Protein AF-A0A948C4W7-F1 (afdb_monomer_lite)

pLDDT: mean 92.1, std 6.58, range [47.66, 96.62]

Sequence (92 aa):
MVPNPVHESSVLLSKLFDLNNRITIPYFYYNVEEIHTDVIVKNRRMKIDFEKIKTDFGFKTILQDKEYDYLTQTGLMPTIQVTGIHSGHTGE

Secondary structure (DSSP, 8-state):
-PPPHHHHHHHHHHTTB-TTS-B-STTTTTTPPPPPHHHHHHHHHS---HHHHHHHHT-S-----TTS-HHHHHHHS----------S----

Structure (mmCIF, N/CA/C/O backbone):
data_AF-A0A948C4W7-F1
#
_entry.id   AF-A0A948C4W7-F1
#
loop_
_atom_site.group_PDB
_atom_site.id
_atom_site.type_symbol
_atom_site.label_atom_id
_atom_site.label_alt_id
_atom_site.label_comp_id
_atom_site.label_asym_id
_atom_site.label_entity_id
_atom_site.label_seq_id
_atom_site.pdbx_PDB_ins_code
_atom_site.Cartn_x
_atom_site.Cartn_y
_atom_site.Cartn_z
_atom_site.occupancy
_atom_site.B_iso_or_equiv
_atom_site.auth_seq_id
_atom_site.auth_comp_id
_atom_site.auth_asym_id
_atom_site.auth_atom_id
_atom_site.pdbx_PDB_model_num
ATOM 1 N N . MET A 1 1 ? -22.832 -12.617 22.094 1.00 62.22 1 MET A N 1
ATOM 2 C CA . MET A 1 1 ? -21.844 -11.514 22.076 1.00 62.22 1 MET A CA 1
ATOM 3 C C . MET A 1 1 ? -22.309 -10.512 21.031 1.00 62.22 1 MET A C 1
ATOM 5 O O . MET A 1 1 ? -22.732 -10.955 19.973 1.00 62.22 1 MET A O 1
ATOM 9 N N . VAL A 1 2 ? -22.324 -9.212 21.335 1.00 79.56 2 VAL A N 1
ATOM 10 C CA . VAL A 1 2 ? -22.686 -8.161 20.363 1.00 79.56 2 VAL A CA 1
ATOM 11 C C . VAL A 1 2 ? -21.414 -7.769 19.597 1.00 79.56 2 VAL A C 1
ATOM 13 O O . VAL A 1 2 ? -20.398 -7.544 20.259 1.00 79.56 2 VAL A O 1
ATOM 16 N N . PRO A 1 3 ? -21.418 -7.725 18.250 1.00 86.88 3 PRO A N 1
ATOM 17 C CA . PRO A 1 3 ? -20.226 -7.381 17.481 1.00 86.88 3 PRO A CA 1
ATOM 18 C C . PRO A 1 3 ? -19.816 -5.930 17.749 1.00 86.88 3 PRO A C 1
ATOM 20 O O . PRO A 1 3 ? -20.623 -5.008 17.633 1.00 86.88 3 PRO A O 1
ATOM 23 N N . ASN A 1 4 ? -18.554 -5.731 18.126 1.00 93.38 4 ASN A N 1
ATOM 24 C CA . ASN A 1 4 ? -17.993 -4.404 18.337 1.00 93.38 4 ASN A CA 1
ATOM 25 C C . ASN A 1 4 ? -17.640 -3.773 16.969 1.00 93.38 4 ASN A C 1
ATOM 27 O O . ASN A 1 4 ? -16.855 -4.369 16.229 1.00 93.38 4 ASN A O 1
ATOM 31 N N . PRO A 1 5 ? -18.138 -2.567 16.636 1.00 93.38 5 PRO A N 1
ATOM 32 C CA . PRO A 1 5 ? -17.887 -1.947 15.334 1.00 93.38 5 PRO A CA 1
ATOM 33 C C . PRO A 1 5 ? -16.409 -1.739 14.974 1.00 93.38 5 PRO A C 1
ATOM 35 O O . PRO A 1 5 ? -16.045 -1.946 13.817 1.00 93.38 5 PRO A O 1
ATOM 38 N N . VAL A 1 6 ? -15.533 -1.370 15.923 1.00 95.25 6 VAL A N 1
ATOM 39 C CA . VAL A 1 6 ? -14.096 -1.189 15.622 1.00 95.25 6 VAL A CA 1
ATOM 40 C C . VAL A 1 6 ? -13.396 -2.519 15.380 1.00 95.25 6 VAL A C 1
ATOM 42 O O . VAL A 1 6 ? -12.496 -2.598 14.542 1.00 95.25 6 VAL A O 1
ATOM 45 N N . HIS A 1 7 ? -13.840 -3.578 16.057 1.00 94.38 7 HIS A N 1
ATOM 46 C CA . HIS A 1 7 ? -13.334 -4.923 15.815 1.00 94.38 7 HIS A CA 1
ATOM 47 C C . HIS A 1 7 ? -13.688 -5.383 14.398 1.00 94.38 7 HIS A C 1
ATOM 49 O O . HIS A 1 7 ? -12.796 -5.719 13.622 1.00 94.38 7 HIS A O 1
ATOM 55 N N . GLU A 1 8 ? -14.965 -5.295 14.020 1.00 95.94 8 GLU A N 1
ATOM 56 C CA . GLU A 1 8 ? -15.410 -5.675 12.675 1.00 95.94 8 GLU A CA 1
ATOM 57 C C . GLU A 1 8 ? -14.781 -4.793 11.585 1.00 95.94 8 GLU A C 1
ATOM 59 O O . GLU A 1 8 ? -14.399 -5.291 10.526 1.00 95.94 8 GLU A O 1
ATOM 64 N N . SER A 1 9 ? -14.573 -3.500 11.860 1.00 95.38 9 SER A N 1
ATOM 65 C CA . SER A 1 9 ? -13.851 -2.597 10.953 1.00 95.38 9 SER A CA 1
ATOM 66 C C . SER A 1 9 ? -12.396 -3.027 10.772 1.00 95.38 9 SER A C 1
ATOM 68 O O . SER A 1 9 ? -11.898 -3.045 9.652 1.00 95.38 9 SER A O 1
ATOM 70 N N . SER A 1 10 ? -11.714 -3.435 11.845 1.00 95.25 10 SER A N 1
ATOM 71 C CA . SER A 1 10 ? -10.330 -3.921 11.770 1.00 95.25 10 SER A CA 1
ATOM 72 C C . SER A 1 10 ? -10.227 -5.207 10.940 1.00 95.25 10 SER A C 1
ATOM 74 O O . SER A 1 10 ? -9.298 -5.354 10.149 1.00 95.25 10 SER A O 1
ATOM 76 N N . VAL A 1 11 ? -11.210 -6.109 11.060 1.00 95.44 11 VAL A N 1
ATOM 77 C CA . VAL A 1 11 ? -11.311 -7.331 10.240 1.00 95.44 11 VAL A CA 1
ATOM 78 C C . VAL A 1 11 ? -11.616 -7.015 8.773 1.00 95.44 11 VAL A C 1
ATOM 80 O O . VAL A 1 11 ? -11.146 -7.715 7.879 1.00 95.44 11 VAL A O 1
ATOM 83 N N . LEU A 1 12 ? -12.403 -5.976 8.491 1.00 95.38 12 LEU A N 1
ATOM 84 C CA . LEU A 1 12 ? -12.644 -5.521 7.123 1.00 95.38 12 LEU A CA 1
ATOM 85 C C . LEU A 1 12 ? -11.378 -4.903 6.513 1.00 95.38 12 LEU A C 1
ATOM 87 O O . LEU A 1 12 ? -11.002 -5.254 5.398 1.00 95.38 12 LEU A O 1
ATOM 91 N N . LEU A 1 13 ? -10.709 -4.013 7.247 1.00 96.31 13 LEU A N 1
ATOM 92 C CA . LEU A 1 13 ? -9.506 -3.319 6.787 1.00 96.31 13 LEU A CA 1
ATOM 93 C C . LEU A 1 13 ? -8.327 -4.276 6.587 1.00 96.31 13 LEU A C 1
ATOM 95 O O . LEU A 1 13 ? -7.561 -4.100 5.644 1.00 96.31 13 LEU A O 1
ATOM 99 N N . SER A 1 14 ? -8.206 -5.322 7.411 1.00 94.88 14 SER A N 1
ATOM 100 C CA . SER A 1 14 ? -7.161 -6.338 7.236 1.00 94.88 14 SER A CA 1
ATOM 101 C C . SER A 1 14 ? -7.303 -7.120 5.932 1.00 94.88 14 SER A C 1
ATOM 103 O O . SER A 1 14 ? -6.312 -7.636 5.425 1.00 94.88 14 SER A O 1
ATOM 105 N N . LYS A 1 15 ? -8.509 -7.175 5.354 1.00 96.06 15 LYS A N 1
ATOM 106 C CA . LYS A 1 15 ? -8.743 -7.820 4.061 1.00 96.06 15 LYS A CA 1
ATOM 107 C C . LYS A 1 15 ? -8.299 -6.970 2.886 1.00 96.06 15 LYS A C 1
ATOM 109 O O . LYS A 1 15 ? -8.217 -7.536 1.809 1.00 96.06 15 LYS A O 1
ATOM 114 N N . LEU A 1 16 ? -8.017 -5.671 3.052 1.00 96.56 16 LEU A N 1
ATOM 115 C CA . LEU A 1 16 ? -7.635 -4.784 1.944 1.00 96.56 16 LEU A CA 1
ATOM 116 C C . LEU A 1 16 ? -6.354 -5.226 1.237 1.00 96.56 16 LEU A C 1
ATOM 118 O O . LEU A 1 16 ? -6.226 -4.968 0.045 1.00 96.56 16 LEU A O 1
ATOM 122 N N . PHE A 1 17 ? -5.443 -5.885 1.952 1.00 95.06 17 PHE A N 1
ATOM 123 C CA . PHE A 1 17 ? -4.166 -6.353 1.428 1.00 95.06 17 PHE A CA 1
ATOM 124 C C . PHE A 1 17 ? -4.009 -7.856 1.649 1.00 95.06 17 PHE A C 1
ATOM 126 O O . PHE A 1 17 ? -4.462 -8.394 2.659 1.00 95.06 17 PHE A O 1
ATOM 133 N N . ASP A 1 18 ? -3.349 -8.538 0.718 1.00 94.00 18 ASP A N 1
ATOM 134 C CA . ASP A 1 18 ? -2.929 -9.925 0.897 1.00 94.00 18 ASP A CA 1
ATOM 135 C C . ASP A 1 18 ? -1.559 -10.034 1.605 1.00 94.00 18 ASP A C 1
ATOM 137 O O . ASP A 1 18 ? -0.942 -9.044 2.004 1.00 94.00 18 ASP A O 1
ATO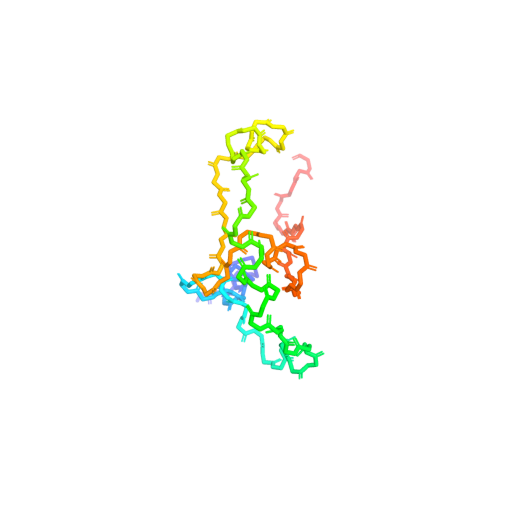M 141 N N . LEU A 1 19 ? -1.047 -11.262 1.746 1.00 92.38 19 LEU A N 1
ATOM 142 C CA . LEU A 1 19 ? 0.263 -11.540 2.360 1.00 92.38 19 LEU A CA 1
ATOM 143 C C . LEU A 1 19 ? 1.462 -11.011 1.551 1.00 92.38 19 LEU A C 1
ATOM 145 O O . LEU A 1 19 ? 2.599 -11.060 2.027 1.00 92.38 19 LEU A O 1
ATOM 149 N N . ASN A 1 20 ? 1.234 -10.555 0.322 1.00 92.06 20 ASN A N 1
ATOM 150 C CA . ASN A 1 20 ? 2.233 -9.952 -0.544 1.00 92.06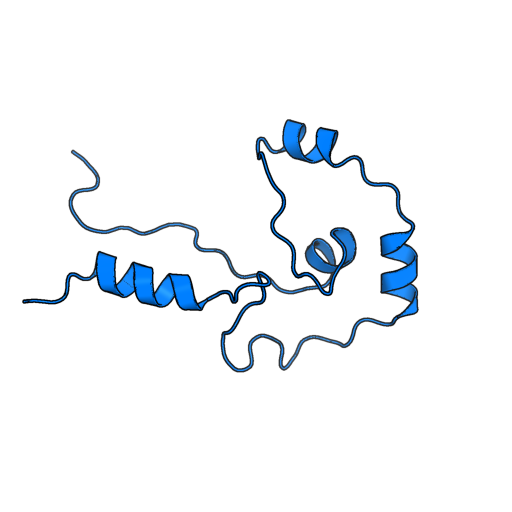 20 ASN A CA 1
ATOM 151 C C . ASN A 1 20 ? 2.085 -8.427 -0.609 1.00 92.06 20 ASN A C 1
ATOM 153 O O . ASN A 1 20 ? 2.775 -7.824 -1.414 1.00 92.06 20 ASN A O 1
ATOM 157 N N . ASN A 1 21 ? 1.253 -7.801 0.236 1.00 91.81 21 ASN A N 1
ATOM 158 C CA . ASN A 1 21 ? 0.912 -6.372 0.200 1.00 91.81 21 ASN A CA 1
ATOM 159 C C . ASN A 1 21 ? 0.177 -5.922 -1.077 1.00 91.81 21 ASN A C 1
ATOM 161 O O . ASN A 1 21 ? 0.181 -4.732 -1.398 1.00 91.81 21 ASN A O 1
ATOM 165 N N . ARG A 1 22 ? -0.480 -6.837 -1.798 1.00 94.12 22 ARG A N 1
ATOM 166 C CA . ARG A 1 22 ? -1.307 -6.493 -2.958 1.00 94.12 22 ARG A CA 1
ATOM 167 C C . ARG A 1 22 ? -2.733 -6.183 -2.528 1.00 94.12 22 ARG A C 1
ATOM 169 O O . ARG A 1 22 ? -3.280 -6.859 -1.658 1.00 94.12 22 ARG A O 1
ATOM 176 N N . ILE A 1 23 ? -3.351 -5.182 -3.150 1.00 95.69 23 ILE A N 1
ATOM 177 C CA . ILE A 1 23 ? -4.719 -4.772 -2.824 1.00 95.69 23 ILE A CA 1
ATOM 178 C C . ILE A 1 23 ? -5.709 -5.808 -3.363 1.00 95.69 23 ILE A C 1
ATOM 180 O O . ILE A 1 23 ? -5.636 -6.214 -4.519 1.00 95.69 23 ILE A O 1
ATOM 184 N N . THR A 1 24 ? -6.650 -6.244 -2.533 1.00 96.38 24 THR A N 1
ATOM 185 C CA . THR A 1 24 ? -7.559 -7.365 -2.847 1.00 96.38 24 THR A CA 1
ATOM 186 C C . THR A 1 24 ? -8.944 -6.922 -3.323 1.00 96.38 24 THR A C 1
ATOM 188 O O . THR A 1 24 ? -9.783 -7.764 -3.648 1.00 96.38 24 THR A O 1
ATOM 191 N N . ILE A 1 25 ? -9.215 -5.611 -3.340 1.00 96.44 25 ILE A N 1
ATOM 192 C CA . ILE A 1 25 ? -10.519 -5.069 -3.729 1.00 96.44 25 ILE A CA 1
ATOM 193 C C . ILE A 1 25 ? -10.857 -5.538 -5.160 1.00 96.44 25 ILE A C 1
ATOM 195 O O . ILE A 1 25 ? -10.049 -5.350 -6.076 1.00 96.44 25 ILE A O 1
ATOM 199 N N . PRO A 1 26 ? -12.048 -6.123 -5.394 1.00 96.31 26 PRO A N 1
ATOM 200 C CA . PRO A 1 26 ? -12.464 -6.530 -6.730 1.00 96.31 26 PRO A CA 1
ATOM 201 C C . PRO A 1 26 ? -12.393 -5.371 -7.723 1.00 96.31 26 PRO A C 1
ATOM 203 O O . PRO A 1 26 ? -12.828 -4.261 -7.425 1.00 96.31 26 PRO A O 1
ATOM 206 N N . TYR A 1 27 ? -11.856 -5.641 -8.913 1.00 96.00 27 TYR A N 1
ATOM 207 C CA . TYR A 1 27 ? -11.691 -4.661 -9.993 1.00 96.00 27 TYR A CA 1
ATOM 208 C C . TYR A 1 27 ? -10.788 -3.458 -9.666 1.00 96.00 27 TYR A C 1
ATOM 210 O O . TYR A 1 27 ? -10.715 -2.537 -10.476 1.00 96.00 27 TYR A O 1
ATOM 218 N N . PHE A 1 28 ? -10.041 -3.473 -8.553 1.00 96.38 28 PHE A N 1
ATOM 219 C CA . PHE A 1 28 ? -9.154 -2.365 -8.172 1.00 96.38 28 PHE A CA 1
ATOM 220 C C . PHE A 1 28 ? -8.132 -2.018 -9.261 1.00 96.38 28 PHE A C 1
ATOM 222 O O . PHE A 1 28 ? -7.877 -0.849 -9.530 1.00 96.38 28 PHE A O 1
ATOM 229 N N . TYR A 1 29 ? -7.596 -3.040 -9.930 1.00 94.75 29 TYR A N 1
ATOM 230 C CA . TYR A 1 29 ? -6.617 -2.882 -11.004 1.00 94.75 29 TYR A CA 1
ATOM 231 C C . TYR A 1 29 ? -7.228 -2.953 -12.417 1.00 94.75 29 TYR A C 1
ATOM 233 O O . TYR A 1 29 ? -6.483 -2.991 -13.386 1.00 94.75 29 TYR A O 1
ATOM 241 N N . TYR A 1 30 ? -8.561 -2.996 -12.569 1.00 96.06 30 TYR A N 1
ATOM 242 C CA . TYR A 1 30 ? -9.208 -3.297 -13.861 1.00 96.06 30 TYR A CA 1
ATOM 243 C C . TYR A 1 30 ? -8.864 -2.295 -14.976 1.00 96.06 30 TYR A C 1
ATOM 245 O O . TYR A 1 30 ? -8.674 -2.695 -16.119 1.00 96.06 30 TYR A O 1
ATOM 253 N N . ASN A 1 31 ? -8.744 -1.011 -14.633 1.00 94.44 31 ASN A N 1
ATOM 254 C CA . ASN A 1 31 ? -8.390 0.063 -15.569 1.00 94.44 31 ASN A CA 1
ATOM 255 C C . ASN A 1 31 ? -6.932 0.526 -15.418 1.00 94.44 31 ASN A C 1
ATOM 257 O O . ASN A 1 31 ? -6.601 1.646 -15.798 1.00 94.44 31 ASN A O 1
ATOM 261 N N . VAL A 1 32 ? -6.072 -0.289 -14.805 1.00 93.38 32 VAL A N 1
ATOM 262 C CA . VAL A 1 32 ? -4.647 0.029 -14.694 1.00 93.38 32 VAL A CA 1
ATOM 263 C C . VAL A 1 32 ? -3.966 -0.411 -15.977 1.00 93.38 32 VAL A C 1
ATOM 265 O O . VAL A 1 32 ? -4.080 -1.568 -16.378 1.00 93.38 32 VAL A O 1
ATOM 268 N N . GLU A 1 33 ? -3.281 0.525 -16.628 1.00 92.75 33 GLU A N 1
ATOM 269 C CA . GLU A 1 33 ? -2.524 0.240 -17.842 1.00 92.75 33 GLU A CA 1
ATOM 270 C C . GLU A 1 33 ? -1.405 -0.770 -17.566 1.00 92.75 33 GLU A C 1
ATOM 272 O O . GLU A 1 33 ? -0.760 -0.754 -16.514 1.00 92.75 33 GLU A O 1
ATOM 277 N N . GLU A 1 34 ? -1.165 -1.662 -18.527 1.00 91.31 34 GLU A N 1
ATOM 278 C CA . GLU A 1 34 ? -0.071 -2.618 -18.428 1.00 91.31 34 GLU A CA 1
ATOM 279 C C . GLU A 1 34 ? 1.276 -1.888 -18.498 1.00 91.31 34 GLU A C 1
ATOM 281 O O . GLU A 1 34 ? 1.539 -1.089 -19.398 1.00 91.31 34 GLU A O 1
ATOM 286 N N . ILE A 1 35 ? 2.159 -2.180 -17.545 1.00 92.31 35 ILE A N 1
ATOM 287 C CA . ILE A 1 35 ? 3.482 -1.564 -17.495 1.00 92.31 35 ILE A CA 1
ATOM 288 C C . ILE A 1 35 ? 4.410 -2.303 -18.457 1.00 92.31 35 ILE A C 1
ATOM 290 O O . ILE A 1 35 ? 4.710 -3.483 -18.270 1.00 92.31 35 ILE A O 1
ATOM 294 N N . HIS A 1 36 ? 4.938 -1.589 -19.452 1.00 92.81 36 HIS A N 1
ATOM 295 C CA . HIS A 1 36 ? 5.913 -2.155 -20.378 1.00 92.81 36 HIS A CA 1
ATOM 296 C C . HIS A 1 36 ? 7.156 -2.695 -19.649 1.00 92.81 36 HIS A C 1
ATOM 298 O O . HIS A 1 36 ? 7.740 -2.052 -18.771 1.00 92.81 36 HIS A O 1
ATOM 304 N N . THR A 1 37 ? 7.609 -3.886 -20.051 1.00 92.31 37 THR A N 1
ATOM 305 C CA . THR A 1 37 ? 8.732 -4.585 -19.405 1.00 92.31 37 THR A CA 1
ATOM 306 C C . THR A 1 37 ? 10.031 -3.776 -19.422 1.00 92.31 37 THR A C 1
ATOM 308 O O . THR A 1 37 ? 10.828 -3.864 -18.487 1.00 92.31 37 THR A O 1
ATOM 311 N N . ASP A 1 38 ? 10.262 -2.964 -20.456 1.00 94.69 38 ASP A N 1
ATOM 312 C CA . ASP A 1 38 ? 11.457 -2.128 -20.556 1.00 94.69 38 ASP A CA 1
ATOM 313 C C . ASP A 1 38 ? 11.499 -1.050 -19.460 1.00 94.69 38 ASP A C 1
ATOM 315 O O . ASP A 1 38 ? 12.575 -0.769 -18.928 1.00 94.69 38 ASP A O 1
ATOM 319 N N . VAL A 1 39 ? 10.343 -0.498 -19.076 1.00 93.25 39 VAL A N 1
ATOM 320 C CA . VAL A 1 39 ? 10.207 0.470 -17.980 1.00 93.25 39 VAL A CA 1
ATOM 321 C C . VAL A 1 39 ? 10.555 -0.187 -16.647 1.00 93.25 39 VAL A C 1
ATOM 323 O O . VAL A 1 39 ? 11.385 0.345 -15.910 1.00 93.25 39 VAL A O 1
ATOM 326 N N . ILE A 1 40 ? 10.028 -1.385 -16.375 1.00 91.56 40 ILE A N 1
ATOM 327 C CA . ILE A 1 40 ? 10.346 -2.143 -15.150 1.00 91.56 40 ILE A CA 1
ATOM 328 C C . ILE A 1 40 ? 11.853 -2.428 -15.072 1.00 91.56 40 ILE A C 1
ATOM 330 O O . ILE A 1 40 ? 12.488 -2.240 -14.034 1.00 91.56 40 ILE A O 1
ATOM 334 N N . VAL A 1 41 ? 12.467 -2.847 -16.183 1.00 93.69 41 VAL A N 1
ATOM 335 C CA . VAL A 1 41 ? 13.913 -3.113 -16.238 1.00 93.69 41 VAL A CA 1
ATOM 336 C C . VAL A 1 41 ? 14.731 -1.837 -16.016 1.00 93.69 41 VAL A C 1
ATOM 338 O O . VAL A 1 41 ? 15.756 -1.890 -15.335 1.00 93.69 41 VAL A O 1
ATOM 341 N N . LYS A 1 42 ? 14.302 -0.692 -16.562 1.00 94.69 42 LYS A N 1
ATOM 342 C CA . LYS A 1 42 ? 14.954 0.608 -16.335 1.00 94.69 42 LYS A CA 1
ATOM 343 C C . LYS A 1 42 ? 14.858 1.025 -14.866 1.00 94.69 42 LYS A C 1
ATOM 345 O O . LYS A 1 42 ? 15.886 1.364 -14.285 1.00 94.69 42 LYS A O 1
ATOM 350 N N . ASN A 1 43 ? 13.676 0.923 -14.261 1.00 94.06 43 ASN A N 1
ATOM 351 C CA . ASN A 1 43 ? 13.444 1.247 -12.852 1.00 94.06 43 ASN A CA 1
ATOM 352 C C . ASN A 1 43 ? 14.316 0.394 -11.922 1.00 94.06 43 ASN A C 1
ATOM 354 O O . ASN A 1 43 ? 15.037 0.934 -11.087 1.00 94.06 43 ASN A O 1
ATOM 358 N N . ARG A 1 44 ? 14.376 -0.925 -12.149 1.00 91.81 44 ARG A N 1
ATOM 359 C CA . ARG A 1 44 ? 15.231 -1.847 -11.375 1.00 91.81 44 ARG A CA 1
ATOM 360 C C . ARG A 1 44 ? 16.729 -1.535 -11.449 1.00 91.81 44 ARG A C 1
ATOM 362 O O . ARG A 1 44 ? 17.477 -1.954 -10.572 1.00 91.81 44 ARG A O 1
ATOM 369 N N . ARG A 1 45 ? 17.191 -0.844 -12.496 1.00 93.44 45 ARG A N 1
ATOM 370 C CA . ARG A 1 45 ? 18.602 -0.445 -12.653 1.00 93.44 45 ARG A CA 1
ATOM 371 C C . ARG A 1 45 ? 18.936 0.863 -11.941 1.00 93.44 45 ARG A C 1
ATOM 373 O O . ARG A 1 45 ? 20.119 1.171 -11.787 1.00 93.44 45 ARG A O 1
ATOM 380 N N . MET A 1 46 ? 17.934 1.641 -11.533 1.00 93.06 46 MET A N 1
ATOM 381 C CA . MET A 1 46 ? 18.169 2.883 -10.807 1.00 93.06 46 MET A CA 1
ATOM 382 C C . MET A 1 46 ? 18.683 2.581 -9.399 1.00 93.06 46 MET A C 1
ATOM 384 O O . MET A 1 46 ? 18.176 1.707 -8.698 1.00 93.06 46 MET A O 1
ATOM 388 N N . LYS A 1 47 ? 19.715 3.315 -8.979 1.00 91.56 47 LYS A N 1
ATOM 389 C CA . LYS A 1 47 ? 20.268 3.195 -7.629 1.00 91.56 47 LYS A CA 1
ATOM 390 C C . LYS A 1 47 ? 19.443 4.048 -6.675 1.00 91.56 47 LYS A C 1
ATOM 392 O O . LYS A 1 47 ? 19.392 5.264 -6.837 1.00 91.56 47 LYS A O 1
ATOM 397 N N . ILE A 1 48 ? 18.837 3.404 -5.685 1.00 90.94 48 ILE A N 1
ATOM 398 C CA . ILE A 1 48 ? 18.036 4.052 -4.646 1.00 90.94 48 ILE A CA 1
ATOM 399 C C . ILE A 1 48 ? 18.740 3.868 -3.311 1.00 90.94 48 ILE A C 1
ATOM 401 O O . ILE A 1 48 ? 19.113 2.753 -2.947 1.00 90.94 48 ILE A O 1
ATOM 405 N N . ASP A 1 49 ? 18.902 4.964 -2.582 1.00 94.56 49 ASP A N 1
ATOM 406 C CA . ASP A 1 49 ? 19.394 4.937 -1.211 1.00 94.56 49 ASP A CA 1
ATOM 407 C C . ASP A 1 49 ? 18.212 4.775 -0.246 1.00 94.56 49 ASP A C 1
ATOM 409 O O . ASP A 1 49 ? 17.569 5.744 0.162 1.00 94.56 49 ASP A O 1
ATOM 413 N N . PHE A 1 50 ? 17.886 3.524 0.080 1.00 93.50 50 PHE A N 1
ATOM 414 C CA . PHE A 1 50 ? 16.767 3.213 0.968 1.00 93.50 50 PHE A CA 1
ATOM 415 C C . PHE A 1 50 ? 16.989 3.674 2.411 1.00 93.50 50 PHE A C 1
ATOM 417 O O . PHE A 1 50 ? 16.009 3.966 3.094 1.00 93.50 50 PHE A O 1
ATOM 424 N N . GLU A 1 51 ? 18.235 3.762 2.879 1.00 95.25 51 GLU A N 1
ATOM 425 C CA . GLU A 1 51 ? 18.528 4.239 4.235 1.00 95.25 51 GLU A CA 1
ATOM 426 C C . GLU A 1 51 ? 18.301 5.743 4.339 1.00 95.25 51 GLU A C 1
ATOM 428 O O . GLU A 1 51 ? 17.678 6.212 5.297 1.00 95.25 51 GLU A O 1
ATOM 433 N N . LYS A 1 52 ? 18.693 6.493 3.303 1.00 95.94 52 LYS A N 1
ATOM 434 C CA . LYS A 1 52 ? 18.356 7.910 3.205 1.00 95.94 52 LYS A CA 1
ATOM 435 C C . LYS A 1 52 ? 16.843 8.131 3.175 1.00 95.94 52 LYS A C 1
ATOM 437 O O . LYS A 1 52 ? 16.349 8.927 3.960 1.00 95.94 52 LYS A O 1
ATOM 442 N N . ILE A 1 53 ? 16.093 7.397 2.346 1.00 94.19 53 ILE A N 1
ATOM 443 C CA . ILE A 1 53 ? 14.624 7.542 2.273 1.00 94.19 53 ILE A CA 1
ATOM 444 C C . ILE A 1 53 ? 13.975 7.260 3.637 1.00 94.19 53 ILE A C 1
ATOM 446 O O . ILE A 1 53 ? 13.166 8.055 4.110 1.00 94.19 53 ILE A O 1
ATOM 450 N N . LYS A 1 54 ? 14.337 6.155 4.297 1.00 95.50 54 LYS A N 1
ATOM 451 C CA . LYS A 1 54 ? 13.822 5.824 5.637 1.00 95.50 54 LYS A CA 1
ATOM 452 C C . LYS A 1 54 ? 14.102 6.932 6.650 1.00 95.50 54 LYS A C 1
ATOM 454 O O . LYS A 1 54 ? 13.229 7.255 7.453 1.00 95.50 54 LYS A O 1
ATOM 459 N N . THR A 1 55 ? 15.302 7.508 6.597 1.00 96.56 55 THR A N 1
ATOM 460 C CA . THR A 1 55 ? 15.718 8.600 7.484 1.00 96.56 55 THR A CA 1
ATOM 461 C C . THR A 1 55 ? 14.937 9.881 7.197 1.00 96.56 55 THR A C 1
ATOM 463 O O . THR A 1 55 ? 14.359 10.449 8.120 1.00 96.56 55 THR A O 1
ATOM 466 N N . ASP A 1 56 ? 14.859 10.295 5.931 1.00 96.62 56 ASP A N 1
ATOM 467 C CA . ASP A 1 56 ? 14.216 11.542 5.501 1.00 96.62 56 ASP A CA 1
ATOM 468 C C . ASP A 1 56 ? 12.704 11.545 5.797 1.00 96.62 56 ASP A C 1
ATOM 470 O O . ASP A 1 56 ? 12.148 12.567 6.195 1.00 96.62 56 ASP A O 1
ATOM 474 N N . PHE A 1 57 ? 12.034 10.397 5.637 1.00 93.75 57 PHE A N 1
ATOM 475 C CA . PHE A 1 57 ? 10.587 10.254 5.849 1.00 93.75 57 PHE A CA 1
ATOM 476 C C . PHE A 1 57 ? 10.206 9.648 7.211 1.00 93.75 57 PHE A C 1
ATOM 478 O O . PHE A 1 57 ? 9.021 9.541 7.525 1.00 93.75 57 PHE A O 1
ATOM 485 N N . GLY A 1 58 ? 11.183 9.246 8.028 1.00 94.88 58 GLY A N 1
ATOM 486 C CA . GLY A 1 58 ? 10.961 8.793 9.403 1.00 94.88 58 GLY A CA 1
ATOM 487 C C . GLY A 1 58 ? 10.273 7.430 9.553 1.00 94.88 58 GLY A C 1
ATOM 488 O O . GLY A 1 58 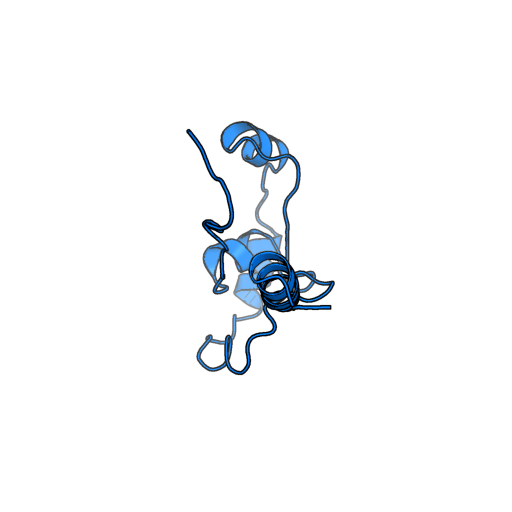? 9.557 7.218 10.532 1.00 94.88 58 GLY A O 1
ATOM 489 N N . PHE A 1 59 ? 10.479 6.487 8.628 1.00 93.94 59 PHE A N 1
ATOM 490 C CA . PHE A 1 59 ? 9.904 5.136 8.712 1.00 93.94 59 PHE A CA 1
ATOM 491 C C . PHE A 1 59 ? 10.974 4.036 8.747 1.00 93.94 59 PHE A C 1
ATOM 493 O O . PHE A 1 59 ? 12.073 4.186 8.227 1.00 93.94 59 PHE A O 1
ATOM 500 N N . LYS A 1 60 ? 10.652 2.889 9.361 1.00 93.31 60 LYS A N 1
ATOM 50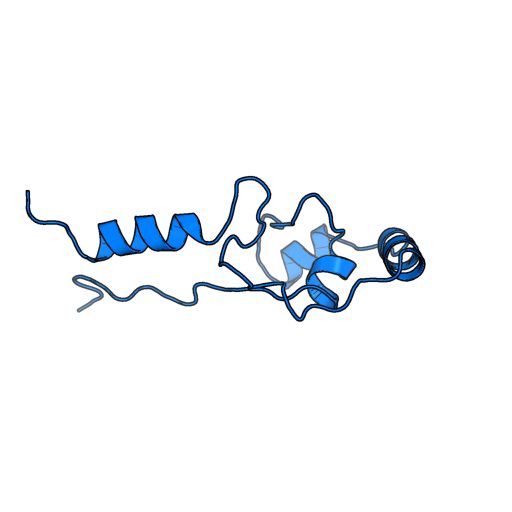1 C CA . LYS A 1 60 ? 11.619 1.788 9.572 1.00 93.31 60 LYS A CA 1
ATOM 502 C C . LYS A 1 60 ? 11.674 0.775 8.432 1.00 93.31 60 LYS A C 1
ATOM 504 O O . LYS A 1 60 ? 12.717 0.172 8.191 1.00 93.31 60 LYS A O 1
ATOM 509 N N . THR A 1 61 ? 10.548 0.541 7.767 1.00 91.88 61 THR A N 1
ATOM 510 C CA . THR A 1 61 ? 10.413 -0.510 6.755 1.00 91.88 61 THR A CA 1
ATOM 511 C C . THR A 1 61 ? 9.627 -0.017 5.553 1.00 91.88 61 THR A C 1
ATOM 513 O O . THR A 1 61 ? 8.787 0.871 5.682 1.00 91.88 61 THR A O 1
ATOM 516 N N . ILE A 1 62 ? 9.898 -0.622 4.401 1.00 90.25 62 ILE A N 1
ATOM 517 C CA . ILE A 1 62 ? 9.168 -0.398 3.157 1.00 90.25 62 ILE A CA 1
ATOM 518 C C . ILE A 1 62 ? 8.237 -1.585 2.958 1.00 90.25 62 ILE A C 1
ATOM 520 O O . ILE A 1 62 ? 8.671 -2.736 3.012 1.00 90.25 62 ILE A O 1
ATOM 524 N N . LEU A 1 63 ? 6.960 -1.296 2.730 1.00 88.31 63 LEU A N 1
ATOM 525 C CA . LEU A 1 63 ? 5.978 -2.294 2.336 1.00 88.31 63 LEU A CA 1
ATOM 526 C C . LEU A 1 63 ? 5.844 -2.256 0.819 1.00 88.31 63 LEU A C 1
ATOM 528 O O . LEU A 1 63 ? 5.446 -1.241 0.245 1.00 88.31 63 LEU A O 1
ATOM 532 N N . GLN A 1 64 ? 6.203 -3.363 0.180 1.00 88.81 64 GLN A N 1
ATOM 533 C CA . GLN A 1 64 ? 6.119 -3.506 -1.264 1.00 88.81 64 GLN A CA 1
ATOM 534 C C . GLN A 1 64 ? 5.375 -4.773 -1.669 1.00 88.81 64 GLN A C 1
ATOM 536 O O . GLN A 1 64 ? 5.441 -5.780 -0.954 1.00 88.81 64 GLN A O 1
ATOM 541 N N . ASP A 1 65 ? 4.698 -4.695 -2.813 1.00 89.62 65 ASP A N 1
ATOM 542 C CA . ASP A 1 65 ? 4.287 -5.858 -3.586 1.00 89.62 65 ASP A CA 1
ATOM 543 C C . ASP A 1 65 ? 5.552 -6.615 -4.012 1.00 89.62 65 ASP A C 1
ATOM 545 O O . ASP A 1 65 ? 6.553 -6.021 -4.422 1.00 89.62 65 ASP A O 1
ATOM 549 N N . LYS A 1 66 ? 5.542 -7.941 -3.880 1.00 86.38 66 LYS A N 1
ATOM 550 C CA . LYS A 1 66 ? 6.684 -8.782 -4.261 1.00 86.38 66 LYS A CA 1
ATOM 551 C C . LYS A 1 66 ? 6.946 -8.775 -5.767 1.00 86.38 66 LYS A C 1
ATOM 553 O O . LYS A 1 66 ? 8.061 -9.099 -6.174 1.00 86.38 66 LYS A O 1
ATOM 558 N N . GLU A 1 67 ? 5.954 -8.429 -6.585 1.00 85.81 67 GLU A N 1
ATOM 559 C CA . GLU A 1 67 ? 6.081 -8.415 -8.046 1.00 85.81 67 GLU A CA 1
ATOM 560 C C . GLU A 1 67 ? 6.753 -7.138 -8.585 1.00 85.81 67 GLU A C 1
ATOM 562 O O . GLU A 1 67 ? 7.358 -7.161 -9.666 1.00 85.81 67 GLU A O 1
ATOM 567 N N . TYR A 1 68 ? 6.728 -6.042 -7.820 1.00 89.62 68 TYR A N 1
ATOM 568 C CA . TYR A 1 68 ? 7.184 -4.725 -8.267 1.00 89.62 68 TYR A CA 1
ATOM 569 C C . TYR A 1 68 ? 8.374 -4.200 -7.455 1.00 89.62 68 TYR A C 1
ATOM 571 O O . TYR A 1 68 ? 8.499 -4.419 -6.253 1.00 89.62 68 TYR A O 1
ATOM 579 N N . ASP A 1 69 ? 9.285 -3.494 -8.129 1.00 91.81 69 ASP A N 1
ATOM 580 C CA . ASP A 1 69 ? 10.321 -2.717 -7.445 1.00 91.81 69 ASP A CA 1
ATOM 581 C C . ASP A 1 69 ? 9.747 -1.403 -6.893 1.00 91.81 69 ASP A C 1
ATOM 583 O O . ASP A 1 69 ? 8.675 -0.952 -7.301 1.00 91.81 69 ASP A O 1
ATOM 587 N N . TYR A 1 70 ? 10.488 -0.765 -5.985 1.00 92.62 70 TYR A N 1
ATOM 588 C CA . TYR A 1 70 ? 10.056 0.453 -5.301 1.00 92.62 70 TYR A CA 1
ATOM 589 C C . TYR A 1 70 ? 9.613 1.579 -6.247 1.00 92.62 70 TYR A C 1
ATOM 591 O O . TYR A 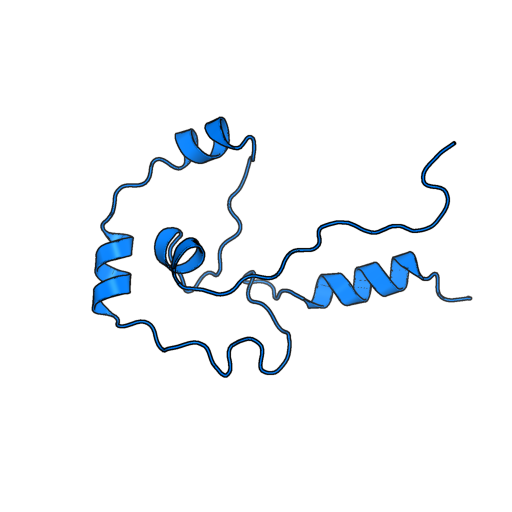1 70 ? 8.615 2.241 -5.969 1.00 92.62 70 TYR A O 1
ATOM 599 N N . LEU A 1 71 ? 10.316 1.816 -7.361 1.00 94.56 71 LEU A N 1
ATOM 600 C CA . LEU A 1 71 ? 9.974 2.916 -8.274 1.00 94.56 71 LEU A CA 1
ATOM 601 C C . LEU A 1 71 ? 8.754 2.576 -9.110 1.00 94.56 71 LEU A C 1
ATOM 603 O O . LEU A 1 71 ? 7.885 3.421 -9.303 1.00 94.56 71 LEU A O 1
ATOM 607 N N . THR A 1 72 ? 8.666 1.331 -9.570 1.00 94.25 72 THR A N 1
ATOM 608 C CA . THR A 1 72 ? 7.485 0.858 -10.290 1.00 94.25 72 THR A CA 1
ATOM 609 C C . THR A 1 72 ? 6.245 0.934 -9.397 1.00 94.25 72 THR A C 1
ATOM 611 O O . THR A 1 72 ? 5.227 1.479 -9.815 1.00 94.25 72 THR A O 1
ATOM 614 N N . GLN A 1 73 ? 6.336 0.490 -8.141 1.00 93.81 73 GLN A N 1
ATOM 615 C CA . GLN A 1 73 ? 5.212 0.560 -7.209 1.00 93.81 73 GLN A CA 1
ATOM 616 C C . GLN A 1 73 ? 4.827 1.999 -6.845 1.00 93.81 73 GLN A C 1
ATOM 618 O O . GLN A 1 73 ? 3.645 2.321 -6.837 1.00 93.81 73 GLN A O 1
ATOM 623 N N . THR A 1 74 ? 5.793 2.863 -6.526 1.00 92.75 74 THR A N 1
ATOM 624 C CA . THR A 1 74 ? 5.483 4.236 -6.084 1.00 92.75 74 THR A CA 1
ATOM 625 C C . THR A 1 74 ? 5.099 5.170 -7.230 1.00 92.75 74 THR A C 1
ATOM 627 O O . THR A 1 74 ? 4.379 6.136 -6.994 1.00 92.75 74 THR A O 1
ATOM 630 N N . GLY A 1 75 ? 5.565 4.904 -8.454 1.00 93.50 75 GLY A N 1
ATOM 631 C CA . GLY A 1 75 ? 5.337 5.771 -9.610 1.00 93.50 75 GLY A CA 1
ATOM 632 C C . GLY A 1 75 ? 4.210 5.334 -10.543 1.00 93.50 75 GLY A C 1
ATOM 633 O O . GLY A 1 75 ? 3.611 6.192 -11.183 1.00 93.50 75 GLY A O 1
ATOM 634 N N . LEU A 1 76 ? 3.942 4.028 -10.660 1.00 94.25 76 LEU A N 1
ATOM 635 C CA . LEU A 1 76 ? 3.087 3.483 -11.726 1.00 94.25 76 LEU A CA 1
ATOM 636 C C . LEU A 1 76 ? 1.917 2.636 -11.217 1.00 94.25 76 LEU A C 1
ATOM 638 O O . LEU A 1 76 ? 0.991 2.372 -11.978 1.00 94.25 76 LEU A O 1
ATOM 642 N N . MET A 1 77 ? 1.935 2.213 -9.951 1.00 94.06 77 MET A N 1
ATOM 643 C CA . MET A 1 77 ? 0.866 1.392 -9.384 1.00 94.06 77 MET A CA 1
ATOM 644 C C . MET A 1 77 ? -0.085 2.237 -8.529 1.00 94.06 77 MET A C 1
ATOM 646 O O . MET A 1 77 ? 0.369 3.066 -7.736 1.00 94.06 77 MET A O 1
ATOM 650 N N . PRO A 1 78 ? -1.410 2.021 -8.625 1.00 94.50 78 PRO A N 1
ATOM 651 C CA . PRO A 1 78 ? -2.344 2.645 -7.700 1.00 94.50 78 PRO A CA 1
ATOM 652 C C . PRO A 1 78 ? -2.162 2.087 -6.286 1.00 94.50 78 PRO A C 1
ATOM 654 O O . PRO A 1 78 ? -1.773 0.933 -6.088 1.00 94.50 78 PRO A O 1
ATOM 657 N N . THR A 1 79 ? -2.504 2.902 -5.292 1.00 9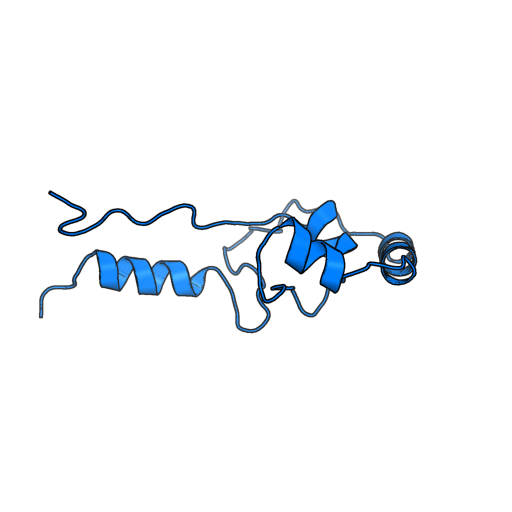3.50 79 THR A N 1
ATOM 658 C CA . THR A 1 79 ? -2.422 2.541 -3.874 1.00 93.50 79 THR A CA 1
ATOM 659 C C . THR A 1 79 ? -3.731 2.863 -3.157 1.00 93.50 79 THR A C 1
ATOM 661 O O . THR A 1 79 ? -4.538 3.661 -3.630 1.00 93.50 79 THR A O 1
ATOM 664 N N . ILE A 1 80 ? -3.949 2.230 -2.007 1.00 94.38 80 ILE A N 1
ATOM 665 C CA . ILE A 1 80 ? -5.010 2.576 -1.061 1.00 94.38 80 ILE A CA 1
ATOM 666 C C . ILE A 1 80 ? -4.375 2.760 0.313 1.00 94.38 80 ILE A C 1
ATOM 668 O O . ILE A 1 80 ? -3.411 2.073 0.651 1.00 94.38 80 ILE A O 1
ATOM 672 N N . GLN A 1 81 ? -4.886 3.699 1.102 1.00 92.81 81 GLN A N 1
ATOM 673 C CA . GLN A 1 81 ? -4.350 4.006 2.422 1.00 92.81 81 GLN A CA 1
ATOM 674 C C . GLN A 1 81 ? -5.484 4.156 3.427 1.00 92.81 81 GLN A C 1
ATOM 676 O O . GLN A 1 81 ? -6.505 4.782 3.144 1.00 92.81 81 GLN A O 1
ATOM 681 N N . VAL A 1 82 ? -5.278 3.605 4.622 1.00 93.50 82 VAL A N 1
ATOM 682 C CA . VAL A 1 82 ? -6.126 3.881 5.781 1.00 93.50 82 VAL A CA 1
ATOM 683 C C . VAL A 1 82 ? -5.542 5.097 6.486 1.00 93.50 82 VAL A C 1
ATOM 685 O O . VAL A 1 82 ? -4.478 5.011 7.091 1.00 93.50 82 VAL A O 1
ATOM 688 N N . THR A 1 83 ? -6.220 6.236 6.386 1.00 94.88 83 THR A N 1
ATOM 689 C CA . THR A 1 83 ? -5.746 7.510 6.953 1.00 94.88 83 THR A CA 1
ATOM 690 C C . THR A 1 83 ? -6.154 7.708 8.413 1.00 94.88 83 THR A C 1
ATOM 692 O O . THR A 1 83 ? -5.557 8.521 9.112 1.00 94.88 83 THR A O 1
ATOM 695 N N . GLY A 1 84 ? -7.141 6.951 8.897 1.00 93.50 84 GLY A N 1
ATOM 696 C CA . GLY A 1 84 ? -7.572 6.974 10.289 1.00 93.50 84 GLY A CA 1
ATOM 697 C C . GLY A 1 84 ? -8.735 6.024 10.562 1.00 93.50 84 GLY A C 1
ATOM 698 O O . GLY A 1 84 ? -9.429 5.585 9.646 1.00 93.50 84 GLY A O 1
ATOM 699 N N . ILE A 1 85 ? -8.944 5.717 11.841 1.00 93.38 85 ILE A N 1
ATOM 700 C CA . ILE A 1 85 ? -10.124 5.016 12.358 1.00 93.38 85 ILE A CA 1
ATOM 701 C C . ILE A 1 85 ? -10.603 5.814 13.570 1.00 93.38 85 ILE A C 1
ATOM 703 O O . ILE A 1 85 ? -9.835 6.028 14.505 1.00 93.38 85 ILE A O 1
ATOM 707 N N . HIS A 1 86 ? -11.858 6.258 13.561 1.00 91.94 86 HIS A N 1
ATOM 708 C CA . HIS A 1 86 ? -12.465 6.983 14.676 1.00 91.94 86 HIS A CA 1
ATOM 709 C C . HIS A 1 86 ? -13.541 6.106 15.319 1.00 91.94 86 HIS A C 1
ATOM 711 O O . HIS A 1 86 ? -14.559 5.817 14.692 1.00 91.94 86 HIS A O 1
ATOM 717 N N . SER A 1 87 ? -13.297 5.627 16.541 1.00 90.94 87 SER A N 1
ATOM 718 C CA . SER A 1 87 ? -14.239 4.773 17.267 1.00 90.94 87 SER A CA 1
ATOM 719 C C . SER A 1 87 ? -13.941 4.741 18.764 1.00 90.94 87 SER A C 1
ATOM 721 O O . SER A 1 87 ? -12.784 4.791 19.171 1.00 90.94 87 SER A O 1
ATOM 723 N N . GLY A 1 88 ? -14.984 4.538 19.573 1.00 88.62 88 GLY A N 1
ATOM 724 C CA . GLY A 1 88 ? -14.872 4.502 21.031 1.00 88.62 88 GLY A CA 1
ATOM 725 C C . GLY A 1 88 ? -14.543 5.876 21.617 1.00 88.62 88 GLY A C 1
ATOM 726 O O . GLY A 1 88 ? -14.782 6.901 20.986 1.00 88.62 88 GLY A O 1
ATOM 727 N N . HIS A 1 89 ? -14.011 5.891 22.840 1.00 88.00 89 HIS A N 1
ATOM 728 C CA . HIS A 1 89 ? -13.498 7.114 23.454 1.00 88.00 89 HIS A CA 1
ATOM 729 C C . HIS A 1 89 ? -12.155 7.478 22.821 1.00 88.00 89 HIS A C 1
ATOM 731 O O . HIS A 1 89 ? -11.190 6.727 22.955 1.00 88.00 89 HIS A O 1
ATOM 737 N N . THR A 1 90 ? -12.091 8.616 22.135 1.00 83.06 90 THR A N 1
ATOM 738 C CA . THR A 1 90 ? -10.871 9.117 21.477 1.00 83.06 90 THR A CA 1
ATOM 739 C C . THR A 1 90 ? -10.276 10.348 22.176 1.00 83.06 90 THR A C 1
ATOM 741 O O . THR A 1 90 ? -9.427 11.014 21.591 1.00 83.06 90 THR A O 1
ATOM 744 N N . GLY A 1 91 ? -10.723 10.643 23.403 1.00 76.75 91 GLY A N 1
ATOM 745 C CA . GLY A 1 91 ? -10.406 11.854 24.179 1.00 76.75 91 GLY A CA 1
ATOM 746 C C . GLY A 1 91 ? -11.582 12.844 24.184 1.00 76.75 91 GLY A C 1
ATOM 747 O O . GLY A 1 91 ? -12.238 12.972 23.149 1.00 76.75 91 GLY A O 1
ATOM 748 N N . GLU A 1 92 ? -11.967 13.544 25.266 1.00 47.66 92 GLU A N 1
ATOM 749 C CA . GLU A 1 92 ? -11.306 13.955 26.544 1.00 47.66 92 GLU A CA 1
ATOM 750 C C . GLU A 1 92 ? -10.134 13.133 27.098 1.00 47.66 92 GLU A C 1
ATOM 752 O O . GLU A 1 92 ? -10.333 11.954 27.482 1.00 47.66 92 GLU A O 1
#

Radius of gyration: 17.41 Å; chains: 1; bounding box: 43×26×47 Å

Foldseek 3Di:
DDDDPVVVVVVVVVQLADPQRDGDPPCPCVPQDDDDPVVQVVVVPDDDDVVVVCVVVVHDDDRDRPVGDPCCCVPRNDDDDDPDDDDDDPDD